Protein AF-A0A6M8HYC4-F1 (afdb_monomer_lite)

Structure (mmCIF, N/CA/C/O backbone):
data_AF-A0A6M8HYC4-F1
#
_entry.id   AF-A0A6M8HYC4-F1
#
loop_
_atom_site.group_PDB
_atom_site.id
_atom_site.type_symbol
_atom_site.label_atom_id
_atom_site.label_alt_id
_atom_site.label_comp_id
_atom_site.label_asym_id
_atom_site.label_entity_id
_atom_site.label_seq_id
_atom_site.pdbx_PDB_ins_code
_atom_site.Cartn_x
_atom_site.Cartn_y
_atom_site.Cartn_z
_atom_site.occupancy
_atom_site.B_iso_or_equiv
_atom_site.auth_seq_id
_atom_site.auth_comp_id
_atom_site.auth_asym_id
_atom_site.auth_atom_id
_atom_site.pdbx_PDB_model_num
ATOM 1 N N . MET A 1 1 ? -1.860 -8.325 11.130 1.00 83.50 1 MET A N 1
ATOM 2 C CA . MET A 1 1 ? -1.801 -7.120 10.267 1.00 83.50 1 MET A CA 1
ATOM 3 C C . MET A 1 1 ? -1.370 -7.549 8.880 1.00 83.50 1 MET A C 1
ATOM 5 O O . MET A 1 1 ? -0.474 -8.378 8.785 1.00 83.50 1 MET A O 1
ATOM 9 N N . LEU A 1 2 ? -1.995 -7.017 7.834 1.00 88.56 2 LEU A N 1
ATOM 10 C CA . LEU A 1 2 ? -1.655 -7.306 6.439 1.00 88.56 2 LEU A CA 1
ATOM 11 C C . LEU A 1 2 ? -1.536 -5.996 5.658 1.00 88.56 2 LEU A C 1
ATOM 13 O O . LEU A 1 2 ? -2.213 -5.019 5.983 1.00 88.56 2 LEU A O 1
ATOM 17 N N . ILE A 1 3 ? -0.719 -6.001 4.605 1.00 91.50 3 ILE A N 1
ATOM 18 C CA . ILE A 1 3 ? -0.675 -4.919 3.619 1.00 91.50 3 ILE A CA 1
ATOM 19 C C . ILE A 1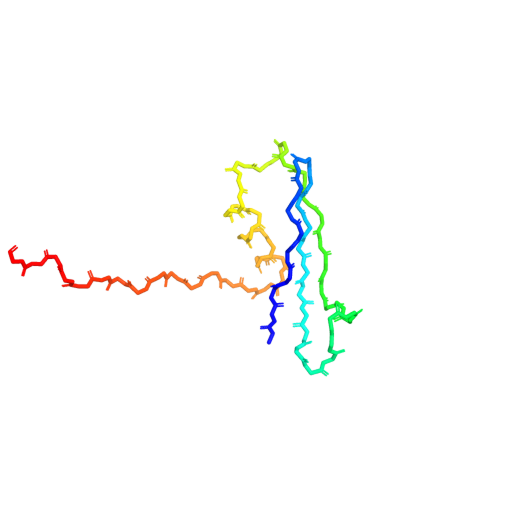 3 ? -1.431 -5.379 2.377 1.00 91.50 3 ILE A C 1
ATOM 21 O O . ILE A 1 3 ? -1.141 -6.436 1.821 1.00 91.50 3 ILE A O 1
ATOM 25 N N . ALA A 1 4 ? -2.393 -4.572 1.943 1.00 91.31 4 ALA A N 1
ATOM 26 C CA . ALA A 1 4 ? -3.071 -4.729 0.666 1.00 91.31 4 ALA A CA 1
ATOM 27 C C . ALA A 1 4 ? -2.543 -3.680 -0.320 1.00 91.31 4 ALA A C 1
ATOM 29 O O . ALA A 1 4 ? -2.416 -2.506 0.034 1.00 91.31 4 ALA A O 1
ATOM 30 N N . GLY A 1 5 ? -2.251 -4.102 -1.552 1.00 92.88 5 GLY A N 1
ATOM 31 C CA . GLY A 1 5 ? -1.694 -3.241 -2.592 1.00 92.88 5 GLY A CA 1
ATOM 32 C C . GLY A 1 5 ? -2.492 -3.296 -3.890 1.00 92.88 5 GLY A C 1
ATOM 33 O O . GLY A 1 5 ? -2.824 -4.374 -4.376 1.00 92.88 5 GLY A O 1
ATOM 34 N N . GLY A 1 6 ? -2.780 -2.125 -4.455 1.00 94.50 6 GLY A N 1
ATOM 35 C CA . GLY A 1 6 ? -3.252 -1.958 -5.828 1.00 94.50 6 GLY A CA 1
ATOM 36 C C . GLY A 1 6 ? -2.182 -1.243 -6.644 1.00 94.50 6 GLY A C 1
ATOM 37 O O . GLY A 1 6 ? -1.870 -0.088 -6.359 1.00 94.50 6 GLY A O 1
ATOM 38 N N . ILE A 1 7 ? -1.615 -1.928 -7.636 1.00 93.50 7 ILE A N 1
ATOM 39 C CA . ILE A 1 7 ? -0.511 -1.416 -8.454 1.00 93.50 7 ILE A CA 1
ATOM 40 C C . ILE A 1 7 ? -1.064 -1.042 -9.828 1.00 93.50 7 ILE A C 1
ATOM 42 O O . ILE A 1 7 ? -1.517 -1.908 -10.575 1.00 93.50 7 ILE A O 1
ATOM 46 N N . GLY A 1 8 ? -1.048 0.250 -10.146 1.00 90.62 8 GLY A N 1
ATOM 47 C CA . GLY A 1 8 ? -1.414 0.785 -11.455 1.00 90.62 8 GLY A CA 1
ATOM 48 C C . GLY A 1 8 ? -0.233 1.469 -12.143 1.00 90.62 8 GLY A C 1
ATOM 49 O O . GLY A 1 8 ? 0.788 1.756 -11.523 1.00 90.62 8 GLY A O 1
ATOM 50 N N . GLY A 1 9 ? -0.385 1.781 -13.433 1.00 89.50 9 GLY A N 1
ATOM 51 C CA .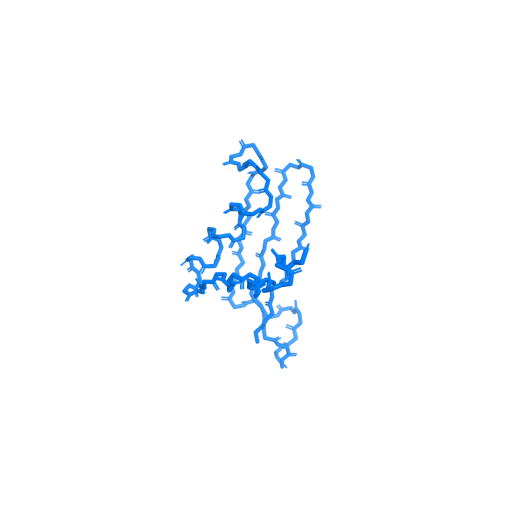 GLY A 1 9 ? 0.681 2.423 -14.217 1.00 89.50 9 GLY A CA 1
ATOM 52 C C . GLY A 1 9 ? 1.057 3.829 -13.730 1.00 89.50 9 GLY A C 1
ATOM 53 O O . GLY A 1 9 ? 2.208 4.235 -13.842 1.00 89.50 9 GLY A O 1
ATOM 54 N N . THR A 1 10 ? 0.110 4.563 -13.147 1.00 92.75 10 THR A N 1
ATOM 55 C CA . THR A 1 10 ? 0.304 5.950 -12.687 1.00 92.75 10 THR A CA 1
ATOM 56 C C . THR A 1 10 ? 0.314 6.095 -11.171 1.00 92.75 10 THR A C 1
ATOM 58 O O . THR A 1 10 ? 0.837 7.075 -10.637 1.00 92.75 10 THR A O 1
ATOM 61 N N . THR A 1 11 ? -0.308 5.162 -10.459 1.00 96.12 11 THR A N 1
ATOM 62 C CA . THR A 1 11 ? -0.511 5.261 -9.017 1.00 96.12 11 THR A CA 1
ATOM 63 C C . THR A 1 11 ? -0.452 3.882 -8.393 1.00 96.12 11 THR A C 1
ATOM 65 O O . THR A 1 11 ? -1.066 2.936 -8.887 1.00 96.12 11 THR A O 1
ATOM 68 N N . THR A 1 12 ? 0.254 3.796 -7.272 1.00 97.12 12 THR A N 1
ATOM 69 C CA . THR A 1 12 ? 0.224 2.646 -6.373 1.00 97.12 12 THR A CA 1
ATOM 70 C C . THR A 1 12 ? -0.519 3.041 -5.108 1.00 97.12 12 THR A C 1
ATOM 72 O O . THR A 1 12 ? -0.224 4.070 -4.505 1.00 97.12 12 THR A O 1
ATOM 75 N N . ARG A 1 13 ? -1.485 2.222 -4.697 1.00 96.38 13 ARG A N 1
ATOM 76 C CA . ARG A 1 13 ? -2.242 2.395 -3.455 1.00 96.38 13 ARG A CA 1
ATOM 77 C C . ARG A 1 13 ? -1.875 1.289 -2.486 1.00 96.38 13 ARG A C 1
ATOM 79 O O . ARG A 1 13 ? -2.030 0.118 -2.829 1.00 96.38 13 ARG A O 1
ATOM 86 N N . LEU A 1 14 ? -1.469 1.658 -1.277 1.00 96.06 14 LEU A N 1
ATOM 87 C CA . LEU A 1 14 ? -1.229 0.723 -0.181 1.00 96.06 14 LEU A CA 1
ATOM 88 C C . LEU A 1 14 ? -2.217 0.968 0.957 1.00 96.06 14 LEU A C 1
ATOM 90 O O . LEU A 1 14 ? -2.638 2.101 1.206 1.00 96.06 14 LEU A O 1
ATOM 94 N N . ALA A 1 15 ? -2.603 -0.102 1.645 1.00 94.75 15 ALA A N 1
ATOM 95 C CA . ALA A 1 15 ? -3.417 -0.024 2.845 1.00 94.75 15 ALA A CA 1
ATOM 96 C C . ALA A 1 15 ? -3.009 -1.070 3.884 1.00 94.75 15 ALA A C 1
ATOM 98 O O . ALA A 1 15 ? -2.689 -2.207 3.542 1.00 94.75 15 ALA A O 1
ATOM 99 N N . LEU A 1 16 ? -3.079 -0.683 5.156 1.00 93.12 16 LEU A N 1
ATOM 100 C CA . LEU A 1 16 ? -2.901 -1.556 6.307 1.00 93.12 16 LEU A CA 1
ATOM 101 C C . LEU A 1 16 ? -4.277 -2.052 6.745 1.00 93.12 16 LEU A C 1
ATOM 103 O O . LEU A 1 16 ? -5.178 -1.249 6.997 1.00 93.12 16 LEU A O 1
ATOM 107 N N . VAL A 1 17 ? -4.443 -3.368 6.837 1.00 91.38 17 VAL A N 1
ATOM 108 C CA . VAL A 1 17 ? -5.703 -4.005 7.237 1.00 91.38 17 VAL A CA 1
ATOM 109 C C . VAL A 1 17 ? -5.482 -4.993 8.380 1.00 91.38 17 VAL A C 1
ATOM 111 O O . VAL A 1 17 ? -4.429 -5.630 8.501 1.00 91.38 17 VAL A O 1
ATOM 114 N N . SER A 1 18 ? -6.500 -5.137 9.226 1.00 88.00 18 SER A N 1
ATOM 115 C CA . SER A 1 18 ? -6.613 -6.259 10.162 1.00 88.00 18 SER A CA 1
ATOM 116 C C . SER A 1 18 ? -7.307 -7.420 9.450 1.00 88.00 18 SER A C 1
ATOM 118 O O . SER A 1 18 ? -8.294 -7.222 8.742 1.00 88.00 18 SER A O 1
ATOM 120 N N . ALA A 1 19 ? -6.777 -8.632 9.622 1.00 82.94 19 ALA A N 1
ATOM 121 C CA . ALA A 1 19 ? -7.394 -9.832 9.058 1.00 82.94 19 ALA A CA 1
ATOM 122 C C . ALA A 1 19 ? -8.745 -10.117 9.736 1.00 82.94 19 ALA A C 1
ATOM 124 O O . ALA A 1 19 ? -9.680 -10.593 9.101 1.00 82.94 19 ALA A O 1
ATOM 125 N N . GLU A 1 20 ? -8.848 -9.751 11.011 1.00 85.00 20 GLU A N 1
ATOM 126 C CA . GLU A 1 20 ? -10.001 -9.930 11.885 1.00 85.00 20 GLU A CA 1
ATOM 127 C C . GLU A 1 20 ? -11.111 -8.909 11.586 1.00 85.00 20 GLU A C 1
ATOM 129 O O . GLU A 1 20 ? -12.288 -9.255 11.586 1.00 85.00 20 GLU A O 1
ATOM 134 N N . ALA A 1 21 ? -10.746 -7.655 11.287 1.00 80.31 21 ALA A N 1
ATOM 135 C CA . ALA A 1 21 ? -11.691 -6.580 10.958 1.00 80.31 21 ALA A CA 1
ATOM 136 C C . ALA A 1 21 ? -12.158 -6.593 9.486 1.00 80.31 21 ALA A C 1
ATOM 138 O O . ALA A 1 21 ? -13.071 -5.853 9.111 1.00 80.31 21 ALA A O 1
ATOM 139 N N . GLY A 1 22 ? -11.536 -7.429 8.652 1.00 69.69 22 GLY A N 1
ATOM 140 C CA . GLY A 1 22 ? -11.872 -7.608 7.246 1.00 69.69 22 GLY A CA 1
ATOM 141 C C . GLY A 1 22 ? -11.307 -6.532 6.300 1.00 69.69 22 GLY A C 1
ATOM 142 O O . GLY A 1 22 ? -10.889 -5.448 6.710 1.00 69.69 22 GLY A O 1
ATOM 143 N N . PRO A 1 23 ? -11.329 -6.793 4.978 1.00 67.56 23 PRO A N 1
ATOM 144 C CA . PRO A 1 23 ? -10.583 -6.028 3.969 1.00 67.56 23 PRO A CA 1
ATOM 145 C C . PRO A 1 23 ? -11.149 -4.631 3.657 1.00 67.56 23 PRO A C 1
ATOM 147 O O . PRO A 1 23 ? -10.620 -3.943 2.786 1.00 67.56 23 PRO A O 1
ATOM 150 N N . ARG A 1 24 ? -12.242 -4.214 4.311 1.00 74.19 24 ARG A N 1
ATOM 151 C CA . ARG A 1 24 ? -12.871 -2.890 4.126 1.00 74.19 24 ARG A CA 1
ATOM 152 C C . ARG A 1 24 ? -12.620 -1.931 5.287 1.00 74.19 24 ARG A C 1
ATOM 154 O O . ARG A 1 24 ? -12.981 -0.763 5.173 1.00 74.19 24 ARG A O 1
ATOM 161 N N . ASN A 1 25 ? -12.003 -2.403 6.370 1.00 82.12 25 ASN A N 1
ATOM 162 C CA . ASN A 1 25 ? -11.637 -1.569 7.504 1.00 82.12 25 ASN A CA 1
ATOM 163 C C . ASN A 1 25 ? -10.128 -1.286 7.462 1.00 82.12 25 ASN A C 1
ATOM 165 O O . ASN A 1 25 ? -9.310 -2.082 7.929 1.00 82.12 25 ASN A O 1
ATOM 169 N N . PHE A 1 26 ? -9.761 -0.180 6.810 1.00 88.19 26 PHE A N 1
ATOM 170 C CA . PHE A 1 26 ? -8.366 0.229 6.656 1.00 88.19 26 PHE A CA 1
ATOM 171 C C . PHE A 1 26 ? -7.903 0.975 7.901 1.00 88.19 26 PHE A C 1
ATOM 173 O O . PHE A 1 26 ? -8.476 1.997 8.264 1.00 88.19 26 PHE A O 1
ATOM 180 N N . LEU A 1 27 ? -6.825 0.491 8.506 1.00 90.19 27 LEU A N 1
ATOM 181 C CA . LEU A 1 27 ? -6.153 1.155 9.621 1.00 90.19 27 LEU A CA 1
ATOM 182 C C . LEU A 1 27 ? -5.282 2.315 9.129 1.00 90.19 27 LEU A C 1
ATOM 184 O O . LEU A 1 27 ? -5.146 3.328 9.803 1.00 90.19 27 LEU A O 1
ATOM 188 N N . ALA A 1 28 ? -4.726 2.167 7.927 1.00 93.19 28 ALA A N 1
ATOM 189 C CA . ALA A 1 28 ? -4.046 3.220 7.188 1.00 93.19 28 ALA A CA 1
ATOM 190 C C . ALA A 1 28 ? -4.231 2.979 5.688 1.00 93.19 28 ALA A C 1
ATOM 192 O O . ALA A 1 28 ? -4.366 1.835 5.247 1.00 93.19 28 ALA A O 1
ATOM 193 N N . ARG A 1 29 ? -4.224 4.047 4.894 1.00 95.06 29 ARG A N 1
ATOM 194 C CA . ARG A 1 29 ? -4.254 3.981 3.431 1.00 95.06 29 ARG A CA 1
ATOM 195 C C . ARG A 1 29 ? -3.511 5.177 2.859 1.00 95.06 29 ARG A C 1
ATOM 197 O O . ARG A 1 29 ? -3.729 6.294 3.317 1.00 95.06 29 ARG A O 1
ATOM 204 N N . GLN A 1 30 ? -2.703 4.944 1.831 1.00 96.88 30 GLN A N 1
ATOM 205 C CA . GLN A 1 30 ? -1.985 6.006 1.143 1.00 96.88 30 GLN A CA 1
ATOM 206 C C . GLN A 1 30 ? -1.816 5.708 -0.349 1.00 96.88 30 GLN A C 1
ATOM 208 O O . GLN A 1 30 ? -1.633 4.557 -0.754 1.00 96.88 30 GLN A O 1
ATOM 213 N N . ASP A 1 31 ? -1.882 6.774 -1.145 1.00 97.06 31 ASP A N 1
ATOM 214 C CA . ASP A 1 31 ? -1.661 6.754 -2.587 1.00 97.06 31 ASP A CA 1
ATOM 215 C C . ASP A 1 31 ? -0.297 7.371 -2.905 1.00 97.06 31 ASP A 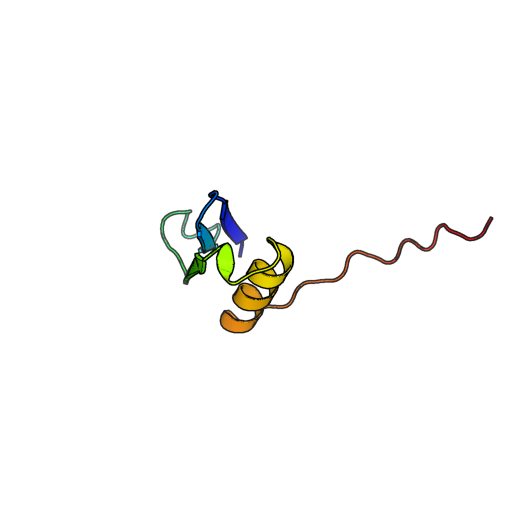C 1
ATOM 217 O O . ASP A 1 31 ? 0.058 8.426 -2.378 1.00 97.06 31 ASP A O 1
ATOM 221 N N . TYR A 1 32 ? 0.443 6.719 -3.797 1.00 96.56 32 TYR A N 1
ATOM 222 C CA . TYR A 1 32 ? 1.773 7.116 -4.242 1.00 96.56 32 TYR A CA 1
ATOM 223 C C . TYR A 1 32 ? 1.770 7.257 -5.758 1.00 96.56 32 TYR A C 1
ATOM 225 O O . TYR A 1 32 ? 1.368 6.336 -6.475 1.00 96.56 32 TYR A O 1
ATOM 233 N N . LYS A 1 33 ? 2.229 8.403 -6.266 1.00 96.06 33 LYS A N 1
ATOM 234 C CA . LYS A 1 33 ? 2.414 8.590 -7.707 1.00 96.06 33 LYS A CA 1
ATOM 235 C C . LYS A 1 33 ? 3.623 7.788 -8.173 1.00 96.06 33 LYS A C 1
ATOM 237 O O . LYS A 1 33 ? 4.701 7.886 -7.585 1.00 96.06 33 LYS A O 1
ATOM 242 N N . SER A 1 34 ? 3.459 7.038 -9.260 1.00 89.50 34 SER A N 1
ATOM 243 C CA . SER A 1 34 ? 4.544 6.236 -9.838 1.00 89.50 34 SER A CA 1
ATOM 244 C C . SER A 1 34 ? 5.696 7.099 -10.363 1.00 89.50 34 SER A C 1
ATOM 246 O O . SER A 1 34 ? 6.824 6.636 -10.410 1.00 89.50 34 SER A O 1
ATOM 248 N N . THR A 1 35 ? 5.440 8.362 -10.724 1.00 93.50 35 TH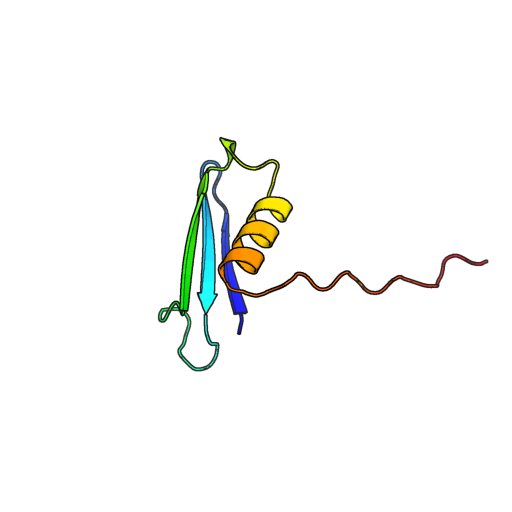R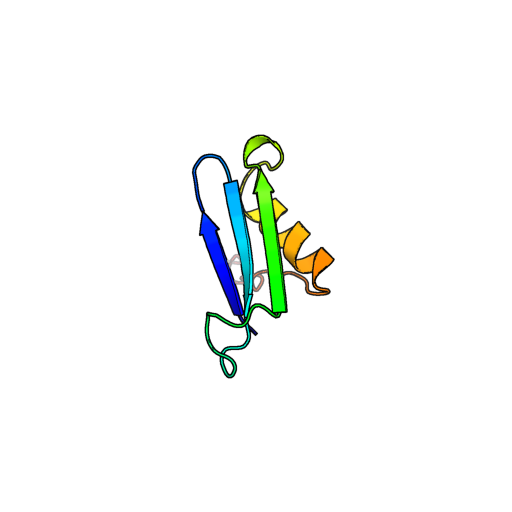 A N 1
ATOM 249 C CA . THR A 1 35 ? 6.477 9.313 -11.168 1.00 93.50 35 THR A CA 1
ATOM 250 C C . THR A 1 35 ? 7.450 9.710 -10.065 1.00 93.50 35 THR A C 1
ATOM 252 O O . THR A 1 35 ? 8.580 10.085 -10.359 1.00 93.50 35 THR A O 1
ATOM 255 N N . ASP A 1 36 ? 7.013 9.624 -8.810 1.00 95.19 36 ASP A N 1
ATOM 256 C CA . ASP A 1 36 ? 7.754 10.140 -7.658 1.00 95.19 36 ASP A CA 1
ATOM 257 C C . ASP A 1 36 ? 8.558 9.024 -6.967 1.00 95.19 36 ASP A C 1
ATOM 259 O O . ASP A 1 36 ? 9.253 9.266 -5.986 1.00 95.19 36 ASP A O 1
ATOM 263 N N . ASN A 1 37 ? 8.447 7.783 -7.458 1.00 91.94 37 ASN A N 1
ATOM 264 C CA . ASN A 1 37 ? 9.011 6.594 -6.833 1.00 91.94 37 ASN A CA 1
ATOM 265 C C . ASN A 1 37 ? 9.628 5.675 -7.890 1.00 91.94 37 ASN A C 1
ATOM 267 O O . ASN A 1 37 ? 8.963 5.267 -8.839 1.00 91.94 37 ASN A O 1
ATOM 271 N N . SER A 1 38 ? 10.879 5.265 -7.698 1.00 90.69 38 SER A N 1
ATOM 272 C CA . SER A 1 38 ? 11.625 4.392 -8.618 1.00 90.69 38 SER A CA 1
ATOM 273 C C . SER A 1 38 ? 11.254 2.901 -8.502 1.00 90.69 38 SER A C 1
ATOM 275 O O . SER A 1 38 ? 12.112 2.025 -8.584 1.00 90.69 38 SER A O 1
ATOM 277 N N . GLY A 1 39 ? 9.968 2.596 -8.310 1.00 89.44 39 GLY A N 1
ATOM 278 C CA . GLY A 1 39 ? 9.437 1.237 -8.179 1.00 89.44 39 GLY A CA 1
ATOM 279 C C . GLY A 1 39 ? 8.672 0.997 -6.876 1.00 89.44 39 GLY A C 1
ATOM 280 O O . GLY A 1 39 ? 8.362 1.923 -6.131 1.00 89.44 39 GLY A O 1
ATOM 281 N N . LEU A 1 40 ? 8.346 -0.270 -6.602 1.00 91.00 40 LEU A N 1
ATOM 282 C CA . LEU A 1 40 ? 7.500 -0.648 -5.461 1.00 91.00 40 LEU A CA 1
ATOM 283 C C . LEU A 1 40 ? 8.233 -0.647 -4.121 1.00 91.00 40 LEU A C 1
ATOM 285 O O . LEU A 1 40 ? 7.625 -0.321 -3.108 1.00 91.00 40 LEU A O 1
ATOM 289 N N . GLN A 1 41 ? 9.517 -1.003 -4.104 1.00 92.31 41 GLN A N 1
ATOM 290 C CA . GLN A 1 41 ? 10.303 -1.040 -2.873 1.00 92.31 41 GLN A CA 1
ATOM 291 C C . GLN A 1 41 ? 10.289 0.301 -2.109 1.00 92.31 41 GLN A C 1
ATOM 293 O O . GLN A 1 41 ? 9.863 0.287 -0.954 1.00 92.31 41 GLN A O 1
ATOM 298 N N . PRO A 1 42 ? 10.630 1.458 -2.719 1.00 93.62 42 PRO A N 1
ATOM 299 C CA . PRO A 1 42 ? 10.595 2.738 -2.003 1.00 93.62 42 PRO A CA 1
ATOM 300 C C . PRO A 1 42 ? 9.182 3.120 -1.532 1.00 93.62 42 PRO A C 1
ATOM 302 O O . PRO A 1 42 ? 9.025 3.721 -0.472 1.00 93.62 42 PRO A O 1
ATOM 305 N N . ILE A 1 43 ? 8.138 2.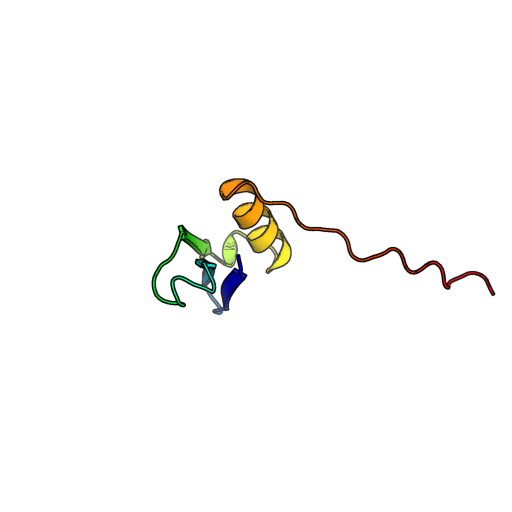719 -2.268 1.00 95.19 43 ILE A N 1
ATOM 306 C CA . ILE A 1 43 ? 6.738 2.940 -1.874 1.00 95.19 43 ILE A CA 1
ATOM 307 C C . ILE A 1 43 ? 6.396 2.145 -0.607 1.00 95.19 43 ILE A C 1
ATOM 309 O O . ILE A 1 43 ? 5.797 2.682 0.325 1.00 95.19 43 ILE A O 1
ATOM 313 N N . VAL A 1 44 ? 6.784 0.867 -0.559 1.00 93.75 44 VAL A N 1
ATOM 314 C CA . VAL A 1 44 ? 6.550 -0.002 0.602 1.00 93.75 44 VAL A CA 1
ATOM 315 C C . VAL A 1 44 ? 7.340 0.485 1.815 1.00 93.75 44 VAL A C 1
ATOM 317 O O . VAL A 1 44 ? 6.787 0.540 2.910 1.00 93.75 44 VAL A O 1
ATOM 320 N N . GLU A 1 45 ? 8.598 0.887 1.637 1.00 93.56 45 GLU A N 1
ATOM 321 C CA . GLU A 1 45 ? 9.432 1.440 2.712 1.00 93.56 45 GLU A CA 1
ATOM 322 C C . GLU A 1 45 ? 8.842 2.737 3.286 1.00 93.56 45 GLU A C 1
ATOM 324 O O . GLU A 1 45 ? 8.724 2.877 4.508 1.00 93.56 45 GLU A O 1
ATOM 329 N N . ALA A 1 46 ? 8.396 3.656 2.422 1.00 94.19 46 ALA A N 1
ATOM 330 C CA . ALA A 1 46 ? 7.744 4.895 2.838 1.00 94.19 46 ALA A CA 1
ATOM 331 C C . ALA A 1 46 ? 6.431 4.628 3.594 1.00 94.19 46 ALA A C 1
ATOM 333 O O . ALA A 1 46 ? 6.156 5.271 4.608 1.00 94.19 46 ALA A O 1
ATOM 334 N N . PHE A 1 47 ? 5.635 3.661 3.131 1.00 95.88 47 PHE A N 1
ATOM 335 C CA . PHE A 1 47 ? 4.385 3.266 3.779 1.00 95.88 47 PHE A CA 1
ATOM 336 C C . PHE A 1 47 ? 4.602 2.593 5.138 1.00 95.88 47 PHE A C 1
ATOM 338 O O . PHE A 1 47 ? 3.897 2.881 6.104 1.00 95.88 47 PHE A O 1
ATOM 345 N N . LEU A 1 48 ? 5.590 1.705 5.243 1.00 94.44 48 LEU A N 1
ATOM 346 C CA . LEU A 1 48 ? 5.952 1.083 6.515 1.00 94.44 48 LEU A CA 1
ATOM 347 C C . LEU A 1 48 ? 6.433 2.141 7.509 1.00 94.44 48 LEU A C 1
ATOM 349 O O . LEU A 1 48 ? 5.928 2.192 8.625 1.00 94.44 48 LEU A O 1
ATOM 353 N N . THR A 1 49 ? 7.301 3.055 7.076 1.00 94.50 49 THR A N 1
ATOM 354 C CA . THR A 1 49 ? 7.791 4.153 7.922 1.00 94.50 49 THR A CA 1
ATOM 355 C C . THR A 1 49 ? 6.644 5.026 8.439 1.00 94.50 49 THR A C 1
ATOM 357 O O . THR A 1 49 ? 6.596 5.325 9.631 1.00 94.50 49 THR A O 1
ATOM 360 N N . SER A 1 50 ? 5.678 5.396 7.587 1.00 94.12 50 SER A N 1
ATOM 361 C CA . SER A 1 50 ? 4.541 6.235 8.003 1.00 94.12 50 SER A CA 1
ATOM 362 C C . SER A 1 50 ? 3.558 5.520 8.936 1.00 94.12 50 SER A C 1
ATOM 364 O O . SER A 1 50 ? 2.848 6.175 9.697 1.00 94.12 50 SER A O 1
ATOM 366 N N . THR A 1 51 ? 3.535 4.185 8.909 1.00 94.19 51 THR A N 1
ATOM 367 C CA . THR A 1 51 ? 2.679 3.346 9.762 1.00 94.19 51 THR A CA 1
ATOM 368 C C . THR A 1 51 ? 3.407 2.778 10.986 1.00 94.19 51 THR A C 1
ATOM 370 O O . THR A 1 51 ? 2.808 2.031 11.758 1.00 94.19 51 THR A O 1
ATOM 373 N N . GLY A 1 52 ? 4.682 3.133 11.191 1.00 91.50 52 GLY A N 1
ATOM 374 C CA . GLY A 1 52 ? 5.512 2.638 12.297 1.00 91.50 52 GLY A CA 1
ATOM 375 C C . GLY A 1 52 ? 6.017 1.198 12.124 1.00 91.50 52 GLY A C 1
ATOM 376 O O . GLY A 1 52 ? 6.507 0.599 13.079 1.00 91.50 52 GLY A O 1
ATOM 377 N N . GLY A 1 53 ? 5.891 0.626 10.926 1.00 88.56 53 GLY A N 1
ATOM 378 C CA . GLY A 1 53 ? 6.474 -0.658 10.550 1.00 88.56 53 GLY A CA 1
ATOM 379 C C . GLY A 1 53 ? 7.898 -0.528 10.002 1.00 88.56 53 GLY A C 1
ATOM 380 O O . GLY A 1 53 ? 8.369 0.558 9.673 1.00 88.56 53 GLY A O 1
ATOM 381 N N . HIS A 1 54 ? 8.580 -1.662 9.847 1.00 85.88 54 HIS A N 1
ATOM 382 C CA . HIS A 1 54 ? 9.861 -1.743 9.143 1.00 85.88 54 HIS A CA 1
ATOM 383 C C . HIS A 1 54 ? 9.916 -3.033 8.312 1.00 85.88 54 HIS A C 1
ATOM 385 O O . HIS A 1 54 ? 9.333 -4.043 8.721 1.00 85.88 54 HIS A O 1
ATOM 391 N N . PRO A 1 55 ? 10.577 -3.026 7.143 1.00 81.12 55 PRO A N 1
ATOM 392 C CA . PRO A 1 55 ? 10.786 -4.243 6.377 1.00 81.12 55 PRO A CA 1
ATOM 393 C C . PRO A 1 55 ? 11.746 -5.167 7.129 1.00 81.12 55 PRO A C 1
ATOM 395 O O . PRO A 1 55 ? 12.806 -4.745 7.591 1.00 81.12 55 PRO A O 1
ATOM 398 N N . THR A 1 56 ? 11.391 -6.445 7.233 1.00 79.44 56 THR A N 1
ATOM 399 C CA . THR A 1 56 ? 12.327 -7.469 7.701 1.00 79.44 56 THR A CA 1
ATOM 400 C C . THR A 1 56 ? 13.188 -7.901 6.514 1.00 79.44 56 THR A C 1
ATOM 402 O O . THR A 1 56 ? 12.625 -8.321 5.499 1.00 79.44 56 THR A O 1
ATOM 405 N N . PRO A 1 57 ? 14.526 -7.790 6.588 1.00 73.38 57 PRO A N 1
ATOM 406 C CA . PRO A 1 57 ? 15.383 -8.251 5.506 1.00 73.38 57 PRO A CA 1
ATOM 407 C C . PRO A 1 57 ? 15.194 -9.761 5.294 1.00 73.38 57 PRO A C 1
ATOM 409 O O . PRO A 1 57 ? 14.936 -10.488 6.262 1.00 73.38 57 PRO A O 1
ATOM 412 N N . PRO A 1 58 ? 15.311 -10.255 4.048 1.00 74.00 58 PRO A N 1
ATOM 413 C CA . PRO A 1 58 ? 15.278 -11.689 3.806 1.00 74.00 58 PRO A CA 1
ATOM 414 C C . PRO A 1 58 ? 16.388 -12.375 4.617 1.00 74.00 58 PRO A C 1
ATOM 416 O O . PRO A 1 58 ? 17.445 -11.772 4.839 1.00 74.00 58 PRO A O 1
ATOM 419 N N . PRO A 1 59 ? 16.180 -13.626 5.066 1.00 76.31 59 PRO A N 1
ATOM 420 C CA . PRO A 1 59 ? 17.225 -14.357 5.764 1.00 76.31 59 PRO A CA 1
ATOM 421 C C . PRO A 1 59 ? 18.462 -14.436 4.867 1.00 76.31 59 PRO A C 1
ATOM 423 O O . PRO A 1 59 ? 18.369 -14.818 3.698 1.00 76.31 59 PRO A O 1
ATOM 426 N N . VAL A 1 60 ? 19.623 -14.065 5.410 1.00 76.75 60 VAL A N 1
ATOM 427 C CA . VAL A 1 60 ? 20.900 -14.247 4.717 1.00 76.75 60 VAL A CA 1
ATOM 428 C C . VAL A 1 60 ? 21.086 -15.742 4.460 1.00 76.75 60 VAL A C 1
ATOM 430 O O . VAL A 1 60 ? 21.203 -16.538 5.390 1.00 76.75 60 VAL A O 1
ATOM 433 N N . SER A 1 61 ? 21.041 -16.153 3.192 1.00 66.38 61 SER A N 1
ATOM 434 C CA . SER A 1 61 ? 21.292 -17.545 2.827 1.00 66.38 61 SER A CA 1
ATOM 435 C C . SER A 1 61 ? 22.777 -17.831 3.033 1.00 66.38 61 SER A C 1
ATOM 437 O O . SER A 1 61 ? 23.622 -17.358 2.280 1.00 66.38 61 SER A O 1
ATOM 439 N N . THR A 1 62 ? 23.109 -18.600 4.066 1.00 64.81 62 THR A N 1
ATOM 440 C CA . THR A 1 62 ? 24.483 -18.989 4.422 1.00 64.81 62 THR A CA 1
ATOM 441 C C . THR A 1 62 ? 25.052 -20.108 3.535 1.00 64.81 62 THR A C 1
ATOM 443 O O . THR A 1 62 ? 26.104 -20.665 3.838 1.00 64.81 62 THR A O 1
ATOM 446 N N . TRP A 1 63 ? 24.405 -20.431 2.409 1.00 61.16 63 TRP A N 1
ATOM 447 C CA . TRP A 1 63 ? 24.756 -21.558 1.533 1.00 61.16 63 TRP A CA 1
ATOM 448 C C . TRP A 1 63 ? 25.664 -21.203 0.338 1.00 61.16 63 TRP A C 1
ATOM 450 O O . TRP A 1 63 ? 25.582 -21.846 -0.703 1.00 61.16 63 TRP A O 1
ATOM 460 N N . GLN A 1 64 ? 26.557 -20.217 0.468 1.00 57.91 64 GLN A N 1
ATOM 461 C CA . GLN A 1 64 ? 27.591 -19.912 -0.543 1.00 57.91 64 GLN A CA 1
ATOM 462 C C . GLN A 1 64 ? 29.022 -20.116 -0.020 1.00 57.91 64 GLN A C 1
ATOM 464 O O . GLN A 1 64 ? 29.904 -19.291 -0.236 1.00 57.91 64 GLN A O 1
ATOM 469 N N . VAL A 1 65 ? 29.275 -21.243 0.648 1.00 57.84 65 VAL A N 1
ATOM 470 C CA . VAL A 1 65 ? 30.643 -21.749 0.846 1.00 57.84 65 VAL A CA 1
ATOM 471 C C . VAL A 1 65 ? 30.675 -23.230 0.483 1.00 57.84 65 VAL A C 1
ATOM 473 O O . VAL A 1 65 ? 30.538 -24.080 1.360 1.00 57.84 65 VAL A O 1
ATOM 476 N N . ARG A 1 66 ? 30.817 -23.532 -0.811 1.00 58.25 66 ARG A N 1
ATOM 477 C CA . ARG A 1 66 ? 31.456 -24.749 -1.332 1.00 58.25 66 ARG A CA 1
ATOM 478 C C . ARG A 1 66 ? 32.055 -24.464 -2.698 1.00 58.25 66 ARG A C 1
ATOM 480 O O . ARG A 1 66 ? 31.363 -23.796 -3.495 1.00 58.25 66 ARG A O 1
#

Radius of gyration: 14.82 Å; chains: 1; bounding box: 44×35×26 Å

Foldseek 3Di:
DDWDWDDDPFKIKIFDDDVVVDDVDTPDIDIDTPVVDPDDVVVVQVVCVVVVHHDDDDPDDPPPDD

Sequence (66 aa):
MLIAGGIGGTTTRLALVSAEAGPRNFLARQDYKSTDNSGLQPIVEAFLTSTGGHPTPPPVSTWQVR

InterPro domains:
  IPR003836 Glucokinase [PF02685] (4-50)

Secondary structure (DSSP, 8-state):
-EEEEEE-SSEEEEEEE-TTT-TT-EEEEEEEEGGGSSSHHHHHHHHHHHHT--PPPPP-------

pLDDT: mean 86.77, std 10.78, range [57.84, 97.12]

Organism: NCBI:txid1484109